Protein AF-A0A916SI22-F1 (afdb_monomer_lite)

Structure (mmCIF, N/CA/C/O backbone):
data_AF-A0A916SI22-F1
#
_entry.id   AF-A0A916SI22-F1
#
loop_
_atom_site.group_PDB
_atom_site.id
_atom_site.type_symbol
_atom_site.label_atom_id
_atom_site.label_alt_id
_atom_site.label_comp_id
_atom_site.label_asym_id
_atom_site.label_entity_id
_atom_site.label_seq_id
_atom_site.pdbx_PDB_ins_code
_atom_site.Cartn_x
_atom_site.Cartn_y
_atom_site.Cartn_z
_atom_site.occupancy
_atom_site.B_iso_or_equiv
_atom_site.auth_seq_id
_atom_site.auth_comp_id
_atom_site.auth_asym_id
_atom_site.auth_atom_id
_atom_site.pdbx_PDB_model_num
ATOM 1 N N . MET A 1 1 ? 12.294 -22.827 -44.740 1.00 48.69 1 MET A N 1
ATOM 2 C CA . MET A 1 1 ? 11.196 -21.855 -44.535 1.00 48.69 1 MET A CA 1
A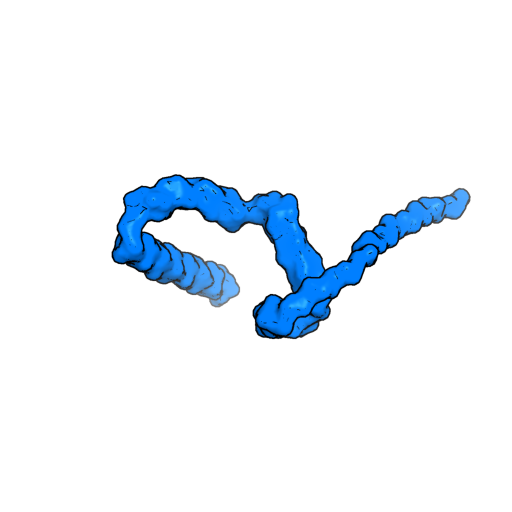TOM 3 C C . MET A 1 1 ? 11.588 -20.896 -43.416 1.00 48.69 1 MET A C 1
ATOM 5 O O . MET A 1 1 ? 11.900 -21.389 -42.334 1.00 48.69 1 MET A O 1
ATOM 9 N N . PRO A 1 2 ? 11.661 -19.572 -43.638 1.00 53.06 2 PRO A N 1
ATOM 10 C CA . PRO A 1 2 ? 11.997 -18.638 -42.571 1.00 53.06 2 PRO A CA 1
ATOM 11 C C . PRO A 1 2 ? 10.795 -18.459 -41.634 1.00 53.06 2 PRO A C 1
ATOM 13 O O . PRO A 1 2 ? 9.665 -18.277 -42.081 1.00 53.06 2 PRO A O 1
ATOM 16 N N . LYS A 1 3 ? 11.039 -18.540 -40.322 1.00 56.94 3 LYS A N 1
ATOM 17 C CA . LYS A 1 3 ? 10.022 -18.337 -39.283 1.00 56.94 3 LYS A CA 1
ATOM 18 C C . LYS A 1 3 ? 9.588 -16.867 -39.290 1.00 56.94 3 LYS A C 1
ATOM 20 O O . LYS A 1 3 ? 10.388 -15.997 -38.948 1.00 56.94 3 LYS A O 1
ATOM 25 N N . LEU A 1 4 ? 8.332 -16.597 -39.650 1.00 55.62 4 LEU A N 1
ATOM 26 C CA . LEU A 1 4 ? 7.694 -15.292 -39.469 1.00 55.62 4 LEU A CA 1
ATOM 27 C C . LEU A 1 4 ? 7.684 -14.962 -37.969 1.00 55.62 4 LEU A C 1
ATOM 29 O O . LEU A 1 4 ? 6.918 -15.531 -37.194 1.00 55.62 4 LEU A O 1
ATOM 33 N N . ARG A 1 5 ? 8.579 -14.070 -37.537 1.00 61.34 5 ARG A N 1
ATOM 34 C CA . ARG A 1 5 ? 8.496 -13.461 -36.208 1.00 61.34 5 ARG A CA 1
ATOM 35 C C . ARG A 1 5 ? 7.331 -12.480 -36.249 1.00 61.34 5 ARG A C 1
ATOM 37 O O . ARG A 1 5 ? 7.472 -11.407 -36.828 1.00 61.34 5 ARG A O 1
ATOM 44 N N . ASN A 1 6 ? 6.201 -12.837 -35.643 1.00 64.81 6 ASN A N 1
ATOM 45 C CA . ASN A 1 6 ? 5.144 -11.860 -35.397 1.00 64.81 6 ASN A CA 1
ATOM 46 C C . ASN A 1 6 ? 5.747 -10.677 -34.619 1.00 64.81 6 ASN A C 1
ATOM 48 O O . ASN A 1 6 ? 6.406 -10.904 -33.595 1.00 64.81 6 ASN A O 1
ATOM 52 N N . PRO A 1 7 ? 5.586 -9.430 -35.095 1.00 66.50 7 PRO A N 1
ATOM 53 C CA . PRO A 1 7 ? 6.101 -8.275 -34.382 1.00 66.50 7 PRO A CA 1
ATOM 54 C C . PRO A 1 7 ? 5.405 -8.188 -33.023 1.00 66.50 7 PRO A C 1
ATOM 56 O O . PRO A 1 7 ? 4.183 -8.311 -32.929 1.00 66.50 7 PRO A O 1
ATOM 59 N N . LYS A 1 8 ? 6.191 -7.994 -31.957 1.00 66.06 8 LYS A N 1
ATOM 60 C CA . LYS A 1 8 ? 5.635 -7.746 -30.624 1.00 66.06 8 LYS A CA 1
ATOM 61 C C . LYS A 1 8 ? 4.705 -6.526 -30.706 1.00 66.06 8 LYS A C 1
ATOM 63 O O . LYS A 1 8 ? 5.085 -5.540 -31.347 1.00 66.06 8 LYS A O 1
ATOM 68 N N . PRO A 1 9 ? 3.512 -6.576 -30.090 1.00 75.00 9 PRO A N 1
ATOM 69 C CA . PRO A 1 9 ? 2.598 -5.444 -30.099 1.00 75.00 9 PRO A CA 1
ATOM 70 C C . PRO A 1 9 ? 3.303 -4.216 -29.516 1.00 75.00 9 PRO A C 1
ATOM 72 O O . PRO A 1 9 ? 3.985 -4.308 -28.492 1.00 75.00 9 PRO A O 1
ATOM 75 N N . LYS A 1 10 ? 3.179 -3.075 -30.201 1.00 76.88 10 LYS A N 1
ATOM 76 C CA . LYS A 1 10 ? 3.770 -1.816 -29.740 1.00 76.88 10 LYS A CA 1
ATOM 77 C C . LYS A 1 10 ? 3.052 -1.355 -28.464 1.00 76.88 10 LYS A C 1
ATOM 79 O O . LYS A 1 10 ? 1.823 -1.462 -28.412 1.00 76.88 10 LYS A O 1
ATOM 84 N N . PRO A 1 11 ? 3.775 -0.832 -27.458 1.00 78.56 11 PRO A N 1
ATOM 85 C CA . PRO A 1 11 ? 3.146 -0.202 -26.304 1.00 78.56 1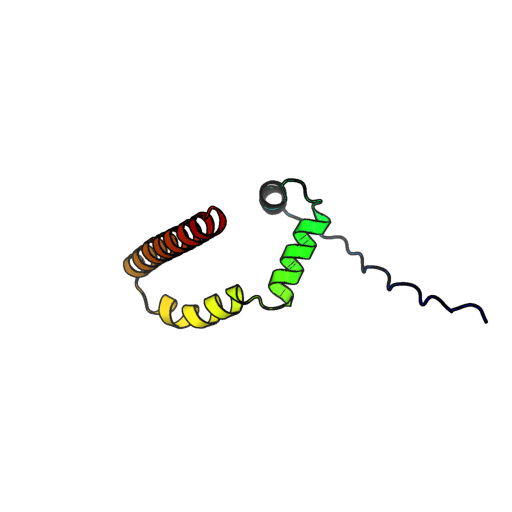1 PRO A CA 1
ATOM 86 C C . PRO A 1 11 ? 2.215 0.930 -26.750 1.00 78.56 11 PRO A C 1
ATOM 88 O O . PRO A 1 11 ? 2.519 1.649 -27.703 1.00 78.56 11 PRO A O 1
ATOM 91 N N . LYS A 1 12 ? 1.080 1.092 -26.065 1.00 83.75 12 LYS A N 1
ATOM 92 C CA . LYS A 1 12 ? 0.257 2.294 -26.217 1.00 83.75 12 LYS A CA 1
ATOM 93 C C . LYS A 1 12 ? 0.879 3.407 -25.384 1.00 83.75 12 LYS A C 1
ATOM 95 O O . LYS A 1 12 ? 1.083 3.234 -24.186 1.00 83.75 12 LYS A O 1
ATOM 100 N N . GLU A 1 13 ? 1.159 4.534 -26.021 1.00 86.56 13 GLU A N 1
ATOM 101 C CA . GLU A 1 13 ? 1.719 5.717 -25.374 1.00 86.56 13 GLU A CA 1
ATOM 102 C C . GLU A 1 13 ? 0.637 6.788 -25.240 1.00 86.56 13 GLU A C 1
ATOM 104 O O . GLU A 1 13 ? -0.138 7.028 -26.167 1.00 86.56 13 GLU A O 1
ATOM 109 N N . PHE A 1 14 ? 0.581 7.441 -24.083 1.00 85.50 14 PHE A N 1
ATOM 110 C CA . PHE A 1 14 ? -0.274 8.597 -23.847 1.00 85.50 14 PHE A CA 1
ATOM 111 C C . PHE A 1 14 ? 0.472 9.611 -22.982 1.00 85.50 14 PHE A C 1
ATOM 113 O O . PHE A 1 14 ? 1.377 9.258 -22.226 1.00 85.50 14 PHE A O 1
ATOM 120 N N . ARG A 1 15 ? 0.110 10.890 -23.111 1.00 89.75 15 ARG A N 1
ATOM 121 C CA . ARG A 1 15 ? 0.660 11.964 -22.278 1.00 89.75 15 ARG A CA 1
ATOM 122 C C . ARG A 1 15 ? -0.310 12.258 -21.149 1.00 89.75 15 ARG A C 1
ATOM 124 O O . ARG A 1 15 ? -1.487 12.496 -21.403 1.00 89.75 15 ARG A O 1
ATOM 131 N N . LEU A 1 16 ? 0.200 12.279 -19.926 1.00 87.69 16 LEU A N 1
ATOM 132 C CA . LEU A 1 16 ? -0.562 12.620 -18.733 1.00 87.69 16 LEU A CA 1
ATOM 133 C C . LEU A 1 16 ? 0.077 13.834 -18.056 1.00 87.69 16 LEU A C 1
ATOM 135 O O . LEU A 1 16 ? 1.300 13.962 -18.030 1.00 87.69 16 LEU A O 1
ATOM 139 N N . ARG A 1 17 ? -0.752 14.739 -17.534 1.00 92.38 17 ARG A N 1
ATOM 140 C CA . ARG A 1 17 ? -0.300 15.832 -16.669 1.00 92.38 17 ARG A CA 1
ATOM 141 C C . ARG A 1 17 ? -0.423 15.360 -15.225 1.00 92.38 17 ARG A C 1
ATOM 143 O O . ARG A 1 17 ? -1.522 15.018 -14.80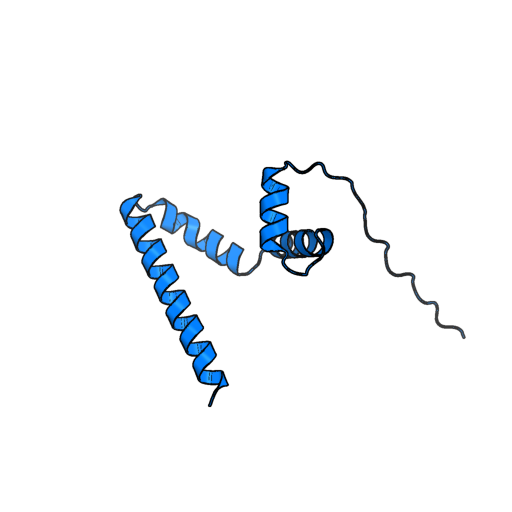1 1.00 92.38 17 ARG A O 1
ATOM 150 N N . LEU A 1 18 ? 0.695 15.317 -14.511 1.00 91.06 18 LEU A N 1
ATOM 151 C CA . LEU A 1 18 ? 0.751 14.985 -13.088 1.00 91.06 18 LEU A CA 1
ATOM 152 C C . LEU A 1 18 ? 0.856 16.278 -12.282 1.00 91.06 18 LEU A C 1
ATOM 154 O O . LEU A 1 18 ? 1.540 17.209 -12.712 1.00 91.06 18 LEU A O 1
ATOM 158 N N . SER A 1 19 ? 0.188 16.334 -11.130 1.00 96.00 19 SER A N 1
ATOM 159 C CA . SER A 1 19 ? 0.441 17.413 -10.177 1.00 96.00 19 SER A CA 1
ATOM 160 C C . SER A 1 19 ? 1.839 17.243 -9.555 1.00 96.00 19 SER A C 1
ATOM 162 O O . SER A 1 19 ? 2.346 16.113 -9.504 1.00 96.00 19 SER A O 1
ATOM 164 N N . PRO A 1 20 ? 2.479 18.328 -9.085 1.00 95.75 20 PRO A N 1
ATOM 165 C CA . PRO A 1 20 ? 3.787 18.243 -8.434 1.00 95.75 20 PRO A CA 1
ATOM 166 C C . PRO A 1 20 ? 3.792 17.313 -7.214 1.00 95.75 20 PRO A C 1
ATOM 168 O O . PRO A 1 20 ? 4.745 16.566 -7.014 1.00 95.75 20 PRO A O 1
ATOM 171 N N . GLU A 1 21 ? 2.709 17.307 -6.438 1.00 96.62 21 GLU A N 1
ATOM 172 C CA . GLU A 1 21 ? 2.567 16.495 -5.225 1.00 96.62 21 GLU A CA 1
ATOM 173 C C . GLU A 1 21 ? 2.532 15.003 -5.565 1.00 96.62 21 GLU A C 1
ATOM 175 O O . GLU A 1 21 ? 3.219 14.197 -4.939 1.00 96.62 21 GLU A O 1
ATOM 180 N N . LEU A 1 22 ? 1.779 14.626 -6.604 1.00 92.06 22 LEU A N 1
ATOM 181 C CA . LEU A 1 22 ? 1.730 13.243 -7.066 1.00 92.06 22 LEU A CA 1
ATOM 182 C C . LEU A 1 22 ? 3.083 12.794 -7.634 1.00 92.06 22 LEU A C 1
ATOM 184 O O . LEU A 1 22 ? 3.486 11.650 -7.427 1.00 92.06 22 LEU A O 1
ATOM 188 N N . MET A 1 23 ? 3.798 13.686 -8.324 1.00 94.25 23 MET A N 1
ATOM 189 C CA . MET A 1 23 ? 5.137 13.385 -8.826 1.00 94.25 23 MET A CA 1
ATOM 190 C C . MET A 1 23 ? 6.127 13.132 -7.681 1.00 94.25 23 MET A C 1
ATOM 192 O O . MET A 1 23 ? 6.874 12.159 -7.748 1.00 94.25 23 MET A O 1
ATOM 196 N N . ALA A 1 24 ? 6.076 13.930 -6.610 1.00 94.94 24 ALA A N 1
ATOM 197 C CA . ALA A 1 24 ? 6.919 13.736 -5.429 1.00 94.94 24 ALA A CA 1
ATOM 198 C C . ALA A 1 24 ? 6.689 12.363 -4.775 1.00 94.94 24 ALA A C 1
ATOM 200 O O . ALA A 1 24 ? 7.641 11.636 -4.507 1.00 94.94 24 ALA A O 1
ATOM 201 N N . ILE A 1 25 ? 5.424 11.953 -4.619 1.00 94.88 25 ILE A N 1
ATOM 202 C CA . ILE A 1 25 ? 5.075 10.621 -4.095 1.00 94.88 25 ILE A CA 1
ATOM 203 C C . ILE A 1 25 ? 5.647 9.504 -4.987 1.00 94.88 25 ILE A C 1
ATOM 205 O O . ILE A 1 25 ? 6.123 8.484 -4.487 1.00 94.88 25 ILE A O 1
ATOM 209 N N . ILE A 1 26 ? 5.604 9.671 -6.314 1.00 93.50 26 ILE A N 1
ATOM 210 C CA . ILE A 1 26 ? 6.155 8.688 -7.259 1.00 93.50 26 ILE A CA 1
ATOM 211 C C . ILE A 1 26 ? 7.684 8.629 -7.170 1.00 93.50 26 ILE A C 1
ATOM 213 O O . ILE A 1 26 ? 8.245 7.532 -7.225 1.00 93.50 26 ILE A O 1
ATOM 217 N N . ASP A 1 27 ? 8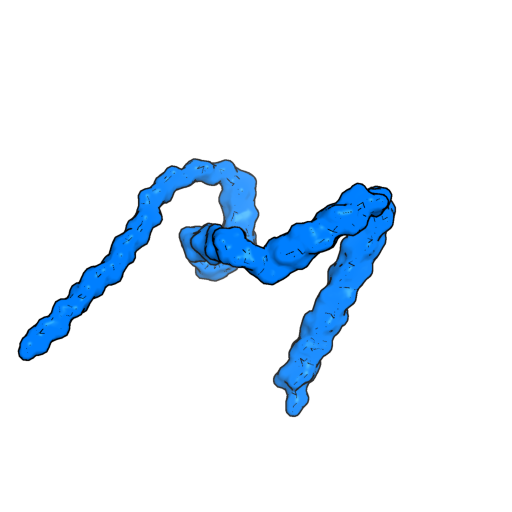.354 9.776 -7.056 1.00 94.31 27 ASP A N 1
ATOM 218 C CA . ASP A 1 27 ? 9.812 9.850 -6.945 1.00 94.31 27 ASP A CA 1
ATOM 219 C C . ASP A 1 27 ? 10.327 9.191 -5.659 1.00 94.31 27 ASP A C 1
ATOM 221 O O . ASP A 1 27 ? 11.286 8.420 -5.726 1.00 94.31 27 ASP A O 1
ATOM 225 N N . ASP A 1 28 ? 9.637 9.379 -4.534 1.00 93.62 28 ASP A N 1
ATOM 226 C CA . ASP A 1 28 ? 9.965 8.697 -3.278 1.00 93.62 28 ASP A CA 1
ATOM 227 C C . ASP A 1 28 ? 9.724 7.181 -3.373 1.00 93.62 28 ASP A C 1
ATOM 229 O O . ASP A 1 28 ? 10.538 6.372 -2.924 1.00 93.62 28 ASP A O 1
ATOM 233 N N . ALA A 1 29 ? 8.620 6.766 -4.003 1.00 90.50 29 ALA A N 1
ATOM 234 C CA . ALA A 1 29 ? 8.234 5.358 -4.067 1.00 90.50 29 ALA A CA 1
ATOM 235 C C . ALA A 1 29 ? 9.027 4.527 -5.093 1.00 90.50 29 ALA A C 1
ATOM 237 O O . ALA A 1 29 ? 9.127 3.305 -4.947 1.00 90.50 29 ALA A O 1
ATOM 238 N N . ARG A 1 30 ? 9.554 5.138 -6.166 1.00 89.94 30 ARG A N 1
ATOM 239 C CA . ARG A 1 30 ? 10.179 4.387 -7.274 1.00 89.94 30 ARG A CA 1
ATOM 240 C C . ARG A 1 30 ? 11.576 3.858 -6.958 1.00 89.94 30 ARG A C 1
ATOM 242 O O . ARG A 1 30 ? 11.996 2.888 -7.596 1.00 89.94 30 ARG A O 1
ATOM 249 N N . GLY A 1 31 ? 12.301 4.478 -6.025 1.00 90.50 31 GLY A N 1
ATOM 250 C CA . GLY A 1 31 ? 13.710 4.169 -5.768 1.00 90.50 31 GLY A CA 1
ATOM 251 C C . GLY A 1 31 ? 14.539 4.190 -7.060 1.00 90.50 31 GLY A C 1
ATOM 252 O O . GLY A 1 31 ? 14.562 5.182 -7.786 1.00 90.50 31 GLY A O 1
ATOM 253 N N . GLU A 1 32 ? 15.175 3.066 -7.399 1.00 91.75 32 GLU A N 1
ATOM 254 C CA . GLU A 1 32 ? 15.989 2.920 -8.620 1.00 91.75 32 GLU A CA 1
ATOM 255 C C . GLU A 1 32 ? 15.173 2.690 -9.907 1.00 91.75 32 GLU A C 1
ATOM 257 O O . GLU A 1 32 ? 15.720 2.679 -11.013 1.00 91.75 32 GLU A O 1
ATOM 262 N N . LYS A 1 33 ? 13.855 2.476 -9.808 1.00 92.75 33 LYS A N 1
ATOM 263 C CA . LYS A 1 33 ? 13.014 2.241 -10.987 1.00 92.75 33 LYS A CA 1
ATOM 264 C C . LYS A 1 33 ? 12.812 3.533 -11.781 1.00 92.75 33 LYS A C 1
ATOM 266 O O . LYS A 1 33 ? 12.767 4.641 -11.239 1.00 92.75 33 LYS A O 1
ATOM 271 N N . SER A 1 34 ? 12.603 3.384 -13.091 1.00 93.31 34 SER A N 1
ATOM 272 C CA . SER A 1 34 ? 12.098 4.487 -13.907 1.00 93.31 34 SER A CA 1
ATOM 273 C C . SER A 1 34 ? 10.659 4.823 -13.513 1.00 93.31 34 SER A C 1
ATOM 275 O O . SER A 1 34 ? 9.881 3.938 -13.151 1.00 93.31 34 SER A O 1
ATOM 277 N N . VAL A 1 35 ? 10.289 6.097 -13.643 1.00 92.38 35 VAL A N 1
ATOM 278 C CA . VAL A 1 35 ? 8.931 6.597 -13.368 1.00 92.38 35 VAL A CA 1
ATOM 279 C C . VAL A 1 35 ? 7.882 5.781 -14.130 1.00 92.38 35 VAL A C 1
ATOM 281 O O . VAL A 1 35 ? 6.942 5.266 -13.534 1.00 92.38 35 VAL A O 1
ATOM 284 N N . ASN A 1 36 ? 8.097 5.551 -15.430 1.00 90.88 36 ASN A N 1
ATOM 285 C CA . ASN A 1 36 ? 7.191 4.740 -16.248 1.00 90.88 36 ASN A CA 1
ATOM 286 C C . ASN A 1 36 ? 7.065 3.300 -15.743 1.00 90.88 36 ASN A C 1
ATOM 288 O O . ASN A 1 36 ? 5.978 2.731 -15.814 1.00 90.88 36 ASN A O 1
ATOM 292 N N . ARG A 1 37 ? 8.151 2.690 -15.250 1.00 91.94 37 ARG A N 1
ATOM 293 C CA . ARG A 1 37 ? 8.095 1.337 -14.687 1.00 91.94 37 ARG A CA 1
ATOM 294 C C . ARG A 1 37 ? 7.285 1.324 -13.395 1.00 91.94 37 ARG A C 1
ATOM 296 O O . ARG A 1 37 ? 6.408 0.485 -13.267 1.00 91.94 37 ARG A O 1
ATOM 303 N N . GLN A 1 38 ? 7.522 2.276 -12.493 1.00 94.38 38 GLN A N 1
ATOM 304 C CA . GLN A 1 38 ? 6.771 2.375 -11.242 1.00 94.38 38 GLN A CA 1
ATOM 305 C C . GLN A 1 38 ? 5.273 2.613 -11.484 1.00 94.38 38 GLN A C 1
ATOM 307 O O . GLN A 1 38 ? 4.442 1.936 -10.884 1.00 94.38 38 GLN A O 1
ATOM 312 N N . ILE A 1 39 ? 4.924 3.517 -12.405 1.00 91.56 39 ILE A N 1
ATOM 313 C CA . ILE A 1 39 ? 3.527 3.785 -12.773 1.00 91.56 39 ILE A CA 1
ATOM 314 C C . ILE A 1 39 ? 2.878 2.533 -13.373 1.00 91.56 39 ILE A C 1
ATOM 316 O O . ILE A 1 39 ? 1.768 2.182 -12.985 1.00 91.56 39 ILE A O 1
ATOM 320 N N . ASN A 1 40 ? 3.556 1.832 -14.289 1.00 90.69 40 ASN A N 1
ATOM 321 C CA . ASN A 1 40 ? 3.019 0.594 -14.857 1.00 90.69 40 ASN A CA 1
ATOM 322 C C . ASN A 1 40 ? 2.844 -0.501 -13.797 1.00 90.69 40 ASN A C 1
ATOM 324 O O . ASN A 1 40 ? 1.818 -1.171 -13.813 1.00 90.69 40 ASN A O 1
ATOM 328 N N . ASP A 1 41 ? 3.796 -0.669 -12.876 1.00 89.19 41 ASP A N 1
ATOM 329 C CA . ASP A 1 41 ? 3.693 -1.642 -11.781 1.00 89.19 41 ASP A CA 1
ATOM 330 C C . ASP A 1 41 ? 2.457 -1.349 -10.903 1.00 89.19 41 ASP A C 1
ATOM 332 O O . ASP A 1 41 ? 1.689 -2.259 -10.589 1.00 89.19 41 ASP A O 1
ATOM 336 N N . TRP A 1 42 ? 2.212 -0.079 -10.558 1.00 89.31 42 TRP A N 1
ATOM 337 C CA . TRP A 1 42 ? 1.010 0.334 -9.823 1.00 89.31 42 TRP A CA 1
ATOM 338 C C . TRP A 1 42 ? -0.280 0.106 -10.607 1.00 89.31 42 TRP A C 1
ATOM 340 O O . TRP A 1 42 ? -1.238 -0.442 -10.061 1.00 89.31 42 TRP A O 1
ATOM 350 N N . LEU A 1 43 ? -0.308 0.485 -11.888 1.00 88.12 43 LEU A N 1
ATOM 351 C CA . LEU A 1 43 ? -1.467 0.252 -12.749 1.00 88.12 43 LEU A CA 1
ATOM 352 C C . LEU A 1 43 ? -1.769 -1.243 -12.874 1.00 88.12 43 LEU A C 1
ATOM 354 O O . LEU A 1 43 ? -2.934 -1.618 -12.837 1.00 88.12 43 LEU A O 1
ATOM 358 N N . TRP A 1 44 ? -0.749 -2.100 -12.961 1.00 84.06 44 TRP A N 1
ATOM 359 C CA . TRP A 1 44 ? -0.926 -3.552 -12.986 1.00 84.06 44 TRP A CA 1
ATOM 360 C C . TRP A 1 44 ? -1.422 -4.113 -11.656 1.00 84.06 44 TRP A C 1
ATOM 362 O O . TRP A 1 44 ? -2.348 -4.922 -11.666 1.00 84.06 44 TRP A O 1
ATOM 372 N N . SER A 1 45 ? -0.863 -3.661 -10.529 1.00 77.50 45 SER A N 1
ATOM 373 C CA . SER A 1 45 ? -1.327 -4.048 -9.190 1.00 77.50 45 SER A CA 1
ATOM 374 C C . SER A 1 45 ? -2.817 -3.742 -9.003 1.00 77.50 45 SER A C 1
ATOM 376 O O . SER A 1 45 ? -3.560 -4.587 -8.509 1.00 77.50 45 SER A O 1
ATOM 378 N N . LYS A 1 46 ? -3.280 -2.586 -9.496 1.00 76.19 46 LYS A N 1
ATOM 379 C CA . LYS A 1 46 ? -4.696 -2.194 -9.435 1.00 76.19 46 LYS A CA 1
ATOM 380 C C . LYS A 1 46 ? -5.574 -2.852 -10.494 1.00 76.19 46 LYS A C 1
ATOM 382 O O . LYS A 1 46 ? -6.697 -3.241 -10.196 1.00 76.19 46 LYS A O 1
ATOM 387 N N . ALA A 1 47 ? -5.084 -3.015 -11.720 1.00 74.50 47 ALA A N 1
ATOM 388 C CA . ALA A 1 47 ? -5.854 -3.620 -12.807 1.00 74.50 47 ALA A CA 1
ATOM 389 C C . ALA A 1 47 ? -6.104 -5.119 -12.596 1.00 74.50 47 ALA A C 1
ATOM 391 O O . ALA A 1 47 ? -7.111 -5.639 -13.072 1.00 74.50 47 ALA A O 1
ATOM 392 N N . GLN A 1 48 ? -5.203 -5.823 -11.904 1.00 66.56 48 GLN A N 1
ATOM 393 C CA . GLN A 1 48 ? -5.383 -7.246 -11.612 1.00 66.56 48 GLN A CA 1
ATOM 394 C C . GLN A 1 48 ? -6.273 -7.508 -10.392 1.00 66.56 48 GLN A C 1
ATOM 396 O O . GLN A 1 48 ? -6.658 -8.660 -10.194 1.00 66.56 48 GLN A O 1
ATOM 401 N N . GLY A 1 49 ? -6.630 -6.472 -9.617 1.00 61.16 49 GLY A N 1
ATOM 402 C CA . GLY A 1 49 ? -7.301 -6.635 -8.331 1.00 61.16 49 GLY A CA 1
ATOM 403 C C . GLY A 1 49 ? -6.464 -7.554 -7.453 1.00 61.16 49 GLY A C 1
ATOM 404 O O . GLY A 1 49 ? -6.784 -8.737 -7.299 1.00 61.16 49 GLY A O 1
ATOM 405 N N . ASP A 1 50 ? -5.336 -7.036 -6.966 1.00 68.88 50 ASP A N 1
ATOM 406 C CA . ASP A 1 50 ? -4.413 -7.839 -6.171 1.00 68.88 50 ASP A CA 1
ATOM 407 C C . ASP A 1 50 ? -5.133 -8.399 -4.928 1.00 68.88 50 ASP A C 1
ATOM 409 O O . ASP A 1 50 ? -6.164 -7.894 -4.479 1.00 68.88 50 ASP A O 1
ATOM 413 N N . SER A 1 51 ? -4.594 -9.463 -4.343 1.00 71.88 51 SER A N 1
ATOM 414 C CA . SER A 1 51 ? -5.110 -10.078 -3.117 1.00 71.88 51 SER A CA 1
ATOM 415 C C . SER A 1 51 ? -5.307 -9.042 -2.004 1.00 71.88 51 SER A C 1
ATOM 417 O O . SER A 1 51 ? -6.231 -9.172 -1.208 1.00 71.88 51 SER A O 1
ATOM 419 N N . ALA A 1 52 ? -4.493 -7.982 -1.991 1.00 74.69 52 ALA A N 1
ATOM 420 C CA . ALA A 1 52 ? -4.657 -6.835 -1.105 1.00 74.69 52 ALA A CA 1
ATOM 421 C C . ALA A 1 52 ? -5.971 -6.070 -1.339 1.00 74.69 52 ALA A C 1
ATOM 423 O O . ALA A 1 52 ? -6.645 -5.728 -0.371 1.00 74.69 52 ALA A O 1
ATOM 424 N N . ASP A 1 53 ? -6.367 -5.844 -2.594 1.00 74.44 53 ASP A N 1
ATOM 425 C CA . ASP A 1 53 ? -7.637 -5.189 -2.919 1.00 74.44 53 ASP A CA 1
ATOM 426 C C . ASP A 1 53 ? -8.816 -6.081 -2.500 1.00 74.44 53 ASP A C 1
ATOM 428 O O . ASP A 1 53 ? -9.765 -5.592 -1.897 1.00 74.44 53 ASP A O 1
ATOM 432 N N . ARG A 1 54 ? -8.715 -7.407 -2.677 1.00 78.25 54 ARG A N 1
ATOM 433 C CA . ARG A 1 54 ? -9.740 -8.354 -2.190 1.00 78.25 54 ARG A CA 1
ATOM 434 C C . ARG A 1 54 ? -9.867 -8.363 -0.668 1.00 78.25 54 ARG A C 1
ATOM 436 O O . ARG A 1 54 ? -10.975 -8.437 -0.145 1.00 78.25 54 ARG A O 1
ATOM 443 N N . ILE A 1 55 ? -8.743 -8.292 0.045 1.00 81.88 55 ILE A N 1
ATOM 444 C CA . ILE A 1 55 ? -8.729 -8.184 1.508 1.00 81.88 55 ILE A CA 1
ATOM 445 C C . ILE A 1 55 ? -9.352 -6.852 1.937 1.00 81.88 55 ILE A C 1
ATOM 447 O O . ILE A 1 55 ? -10.196 -6.838 2.828 1.00 81.88 55 ILE A O 1
ATOM 451 N N . ALA A 1 56 ? -8.989 -5.745 1.285 1.00 84.06 56 ALA A N 1
ATOM 452 C CA . ALA A 1 56 ? -9.554 -4.432 1.579 1.00 84.06 56 ALA A CA 1
ATOM 453 C C . ALA A 1 56 ? -11.069 -4.388 1.320 1.00 84.06 56 ALA A C 1
ATOM 455 O O . ALA A 1 56 ? -11.814 -3.867 2.147 1.00 84.06 56 ALA A O 1
ATOM 456 N N . ASP A 1 57 ? -11.532 -4.967 0.212 1.00 84.75 57 ASP A N 1
ATOM 457 C CA . ASP A 1 57 ? -12.951 -5.066 -0.130 1.00 84.75 57 ASP A CA 1
ATOM 458 C C . ASP A 1 57 ? -13.725 -5.893 0.905 1.00 84.75 57 ASP A C 1
ATOM 460 O O . ASP A 1 57 ? -14.814 -5.495 1.315 1.00 84.75 57 ASP A O 1
ATOM 464 N N . ALA A 1 58 ? -13.153 -7.008 1.372 1.00 85.75 58 ALA A N 1
ATOM 465 C CA . ALA A 1 58 ? -13.762 -7.852 2.398 1.00 85.75 58 ALA A CA 1
ATOM 466 C C . ALA A 1 58 ? -13.792 -7.182 3.781 1.00 85.75 58 ALA A C 1
ATOM 468 O O . ALA A 1 58 ? -14.742 -7.374 4.539 1.00 85.75 58 ALA A O 1
ATOM 469 N N . LEU A 1 59 ? -12.767 -6.392 4.115 1.00 87.94 59 LEU A N 1
ATOM 470 C CA . LEU A 1 59 ? -12.677 -5.700 5.401 1.00 87.94 59 LEU A CA 1
ATOM 471 C C . LEU A 1 59 ? -13.529 -4.429 5.450 1.00 87.94 59 LEU A C 1
ATOM 473 O O . LEU A 1 59 ? -14.024 -4.089 6.520 1.00 87.94 59 LEU A O 1
ATOM 477 N N . ARG A 1 60 ? -13.742 -3.734 4.323 1.00 89.38 60 ARG A N 1
ATOM 478 C CA . ARG A 1 60 ? -14.457 -2.443 4.284 1.00 89.38 60 ARG A CA 1
ATOM 479 C C . ARG A 1 60 ? -15.795 -2.430 5.031 1.00 89.38 60 ARG A C 1
ATOM 481 O O . ARG A 1 60 ? -15.984 -1.503 5.811 1.00 89.38 60 ARG A O 1
ATOM 488 N N . PRO A 1 61 ? -16.707 -3.405 4.852 1.00 92.50 61 PRO A N 1
ATOM 489 C CA . PRO A 1 61 ? -17.976 -3.410 5.576 1.00 92.50 61 PRO A CA 1
ATOM 490 C C . PRO A 1 61 ? -17.794 -3.521 7.093 1.00 92.50 61 PRO A C 1
ATOM 492 O O . PRO A 1 61 ? -18.502 -2.854 7.837 1.00 92.50 61 PRO A O 1
ATOM 495 N N . ALA A 1 62 ? -16.833 -4.333 7.543 1.00 88.75 62 ALA A N 1
ATOM 496 C CA . ALA A 1 62 ? -16.549 -4.528 8.962 1.00 88.75 62 ALA A CA 1
ATOM 497 C C . ALA A 1 62 ? -15.865 -3.302 9.585 1.00 88.75 62 ALA A C 1
ATOM 499 O O . ALA A 1 62 ? -16.166 -2.935 10.714 1.00 88.75 62 ALA A O 1
ATOM 500 N N . LEU A 1 63 ? -14.973 -2.642 8.843 1.00 91.19 63 LEU A N 1
ATOM 501 C CA . LEU A 1 63 ? -14.320 -1.416 9.303 1.00 91.19 63 LEU A CA 1
ATOM 502 C C . LEU A 1 63 ? -15.288 -0.231 9.345 1.00 91.19 63 LEU A C 1
ATOM 504 O O . LEU A 1 63 ? -15.178 0.608 10.228 1.00 91.19 63 LEU A O 1
ATOM 508 N N . ALA A 1 64 ? -16.262 -0.179 8.433 1.00 92.12 64 ALA A N 1
ATOM 509 C CA . ALA A 1 64 ? -17.255 0.893 8.387 1.00 92.12 64 ALA A CA 1
ATOM 510 C C . ALA A 1 64 ? -18.212 0.908 9.594 1.00 92.12 64 ALA A C 1
ATOM 512 O O . ALA A 1 64 ? -18.875 1.917 9.818 1.00 92.12 64 ALA A O 1
ATOM 513 N N . SER A 1 65 ? -18.315 -0.191 10.349 1.00 93.00 65 SER A N 1
ATOM 514 C CA . SER A 1 65 ? -19.132 -0.254 11.569 1.00 93.00 65 SER A CA 1
ATOM 515 C C . SER A 1 65 ? -18.387 0.148 12.842 1.00 93.00 65 SER A C 1
ATOM 517 O O . SER A 1 65 ? -19.006 0.172 13.903 1.00 93.00 65 SER A O 1
ATOM 519 N N . LEU A 1 66 ? -17.081 0.406 12.756 1.00 94.44 66 LEU A N 1
ATOM 520 C CA . LEU A 1 66 ? -16.259 0.783 13.902 1.00 94.44 66 LEU A CA 1
ATOM 521 C C . LEU A 1 66 ? -16.304 2.294 14.131 1.00 94.44 66 LEU A C 1
ATOM 523 O O . LEU A 1 66 ? -16.441 3.080 13.193 1.00 94.44 66 LEU A O 1
ATOM 527 N N . THR A 1 67 ? -16.156 2.687 15.390 1.00 95.81 67 THR A N 1
ATOM 528 C CA . THR A 1 67 ? -15.846 4.068 15.771 1.00 95.81 67 THR A CA 1
ATOM 529 C C . THR A 1 67 ? -14.401 4.429 15.406 1.00 95.81 67 THR A C 1
ATOM 531 O O . THR A 1 67 ? -13.578 3.546 15.157 1.00 95.81 67 THR A O 1
ATOM 534 N N . ASP A 1 68 ? -14.073 5.723 15.396 1.00 92.19 68 ASP A N 1
ATOM 535 C CA . ASP A 1 68 ? -12.720 6.193 15.065 1.00 92.19 68 ASP A CA 1
ATOM 536 C C . ASP A 1 68 ? -11.653 5.597 16.009 1.00 92.19 68 ASP A C 1
ATOM 538 O O . ASP A 1 68 ? -10.628 5.097 15.539 1.00 92.19 68 ASP A O 1
ATOM 542 N N . ASP A 1 69 ? -11.936 5.541 17.317 1.00 95.81 69 ASP A N 1
ATOM 543 C CA . ASP A 1 69 ? -11.041 4.954 18.328 1.00 95.81 69 ASP A CA 1
ATOM 544 C C . ASP A 1 69 ? -10.816 3.445 18.093 1.00 95.81 69 ASP A C 1
ATOM 546 O O . ASP A 1 69 ? -9.702 2.924 18.214 1.00 95.81 69 ASP A O 1
ATOM 550 N N . GLU A 1 70 ? -11.874 2.716 17.727 1.00 94.88 70 GLU A N 1
ATOM 551 C CA . GLU A 1 70 ? -11.801 1.282 17.428 1.00 94.88 70 GLU A CA 1
ATOM 552 C C . GLU A 1 70 ? -11.052 1.008 16.121 1.00 94.88 70 GLU A C 1
ATOM 554 O O . GLU A 1 70 ? -10.308 0.026 16.024 1.00 94.88 70 GLU A O 1
ATOM 559 N N . LEU A 1 71 ? -11.218 1.875 15.121 1.00 93.19 71 LEU A N 1
ATOM 560 C CA . LEU A 1 71 ? -10.514 1.787 13.848 1.00 93.19 71 LEU A CA 1
ATOM 561 C C . LEU A 1 71 ? -9.009 2.026 14.027 1.00 93.19 71 LEU A C 1
ATOM 563 O O . LEU A 1 71 ? -8.195 1.305 13.437 1.00 93.19 71 LEU A O 1
ATOM 567 N N . GLU A 1 72 ? -8.629 2.996 14.860 1.00 92.88 72 GLU A N 1
ATOM 568 C CA . GLU A 1 72 ? -7.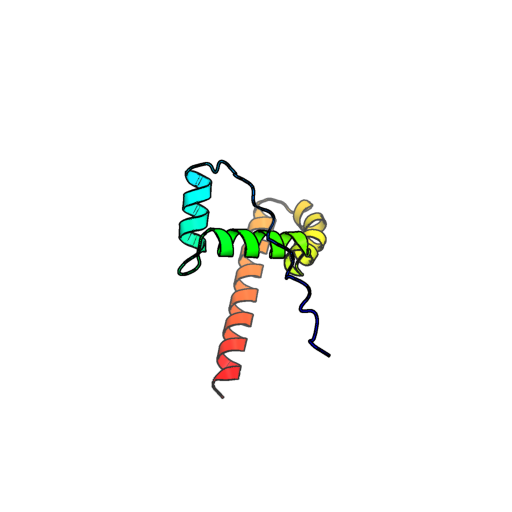231 3.269 15.200 1.00 92.88 72 GLU A CA 1
ATOM 569 C C . GLU A 1 72 ? -6.601 2.076 15.935 1.00 92.88 72 GLU A C 1
ATOM 571 O O . GLU A 1 72 ? -5.544 1.577 15.528 1.00 92.88 72 GLU A O 1
ATOM 576 N N . LEU A 1 73 ? -7.295 1.530 16.940 1.00 95.81 73 LEU A N 1
ATOM 577 C CA . LEU A 1 73 ? -6.844 0.351 17.680 1.00 95.81 73 LEU A CA 1
ATOM 578 C C . LEU A 1 73 ? -6.711 -0.887 16.777 1.00 95.81 73 LEU A C 1
ATOM 580 O O . LEU A 1 73 ? -5.720 -1.622 16.857 1.00 95.81 73 LEU A O 1
ATOM 584 N N . PHE A 1 74 ? -7.691 -1.129 15.903 1.00 94.00 74 PHE A N 1
ATOM 585 C CA . PHE A 1 74 ? -7.649 -2.219 14.929 1.00 94.00 74 PHE A CA 1
ATOM 586 C C . PHE A 1 74 ? -6.440 -2.084 13.999 1.00 94.00 74 PHE A C 1
ATOM 588 O O . PHE A 1 74 ? -5.715 -3.057 13.764 1.00 94.00 74 PHE A O 1
ATOM 595 N N . THR A 1 75 ? -6.203 -0.874 13.492 1.00 92.88 75 THR A N 1
ATOM 596 C CA . THR A 1 75 ? -5.101 -0.587 12.571 1.00 92.88 75 THR A CA 1
ATOM 597 C C . THR A 1 75 ? -3.755 -0.829 13.249 1.00 92.88 75 THR A C 1
ATOM 599 O O . THR A 1 75 ? -2.932 -1.574 12.712 1.00 92.88 75 THR A O 1
ATOM 602 N N . ALA A 1 76 ? -3.552 -0.291 14.456 1.00 93.88 76 ALA A N 1
ATOM 603 C CA . ALA A 1 76 ? -2.319 -0.470 15.221 1.00 93.88 76 ALA A CA 1
ATOM 604 C C . ALA A 1 76 ? -2.009 -1.955 15.486 1.00 93.88 76 ALA A C 1
ATOM 606 O O . ALA A 1 76 ? -0.897 -2.424 15.229 1.00 93.88 76 ALA A O 1
ATOM 607 N N . ASN A 1 77 ? -3.010 -2.725 15.926 1.00 95.50 77 ASN A N 1
ATOM 608 C CA . ASN A 1 77 ? -2.848 -4.155 16.196 1.00 95.50 77 ASN A CA 1
ATOM 609 C C . ASN A 1 77 ? -2.579 -4.969 14.925 1.00 95.50 77 ASN A C 1
ATOM 611 O O . ASN A 1 77 ? -1.740 -5.872 14.930 1.00 95.50 77 ASN A O 1
ATOM 615 N N . THR A 1 78 ? -3.256 -4.641 13.824 1.00 93.56 78 THR A N 1
ATOM 616 C CA . THR A 1 78 ? -3.066 -5.323 12.537 1.00 93.56 78 THR A CA 1
ATOM 617 C C . THR A 1 78 ? -1.655 -5.095 11.999 1.00 93.56 78 THR A C 1
ATOM 619 O O . THR A 1 78 ? -0.995 -6.050 11.584 1.00 93.56 78 THR A O 1
ATOM 622 N N . VAL A 1 79 ? -1.151 -3.858 12.065 1.00 91.88 79 VAL A N 1
ATOM 623 C CA . VAL A 1 79 ? 0.233 -3.533 11.685 1.00 91.88 79 VAL A CA 1
ATOM 624 C C . VAL A 1 79 ? 1.222 -4.321 12.544 1.00 91.88 79 VAL A C 1
ATOM 626 O O . VAL A 1 79 ? 2.082 -5.016 12.000 1.00 91.88 79 VAL A O 1
ATOM 629 N N . ALA A 1 80 ? 1.052 -4.310 13.870 1.00 93.19 80 ALA A N 1
ATOM 630 C CA . ALA A 1 80 ? 1.928 -5.045 14.782 1.00 93.19 80 ALA A CA 1
ATOM 631 C C . ALA A 1 80 ? 1.947 -6.559 14.489 1.00 93.19 80 ALA A C 1
ATOM 633 O O . ALA A 1 80 ? 3.014 -7.184 14.464 1.00 93.19 80 ALA A O 1
ATOM 634 N N . ALA A 1 81 ? 0.786 -7.159 14.209 1.00 92.12 81 ALA A N 1
ATOM 635 C CA . ALA A 1 81 ? 0.679 -8.569 13.843 1.00 92.12 81 ALA A CA 1
ATOM 636 C C . ALA A 1 81 ? 1.416 -8.884 12.528 1.00 92.12 81 ALA A C 1
ATOM 638 O O . ALA A 1 81 ? 2.174 -9.857 12.459 1.00 92.12 81 ALA A O 1
ATOM 639 N N . ILE A 1 82 ? 1.258 -8.043 11.500 1.00 90.62 82 ILE A N 1
ATOM 640 C CA . ILE A 1 82 ? 1.958 -8.192 10.214 1.00 90.62 82 ILE A CA 1
ATOM 641 C C . ILE A 1 82 ? 3.476 -8.107 10.411 1.00 90.62 82 ILE A C 1
ATOM 643 O O . ILE A 1 82 ? 4.218 -8.923 9.859 1.00 90.62 82 ILE A O 1
ATOM 647 N N . GLU A 1 83 ? 3.957 -7.176 11.233 1.00 88.88 83 GLU A N 1
ATOM 648 C CA . GLU A 1 83 ? 5.384 -7.041 11.536 1.00 88.88 83 GLU A CA 1
ATOM 649 C C . GLU A 1 83 ? 5.960 -8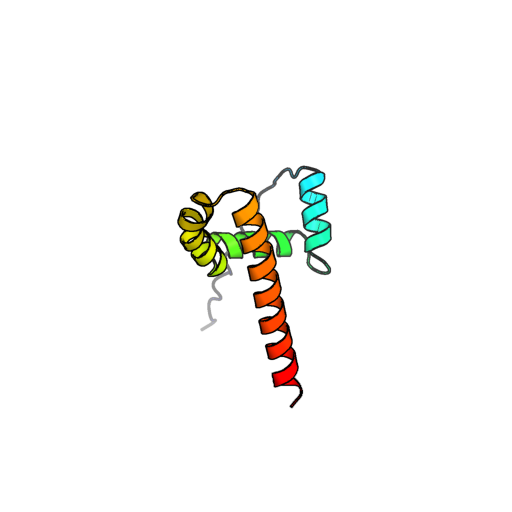.265 12.260 1.00 88.88 83 GLU A C 1
ATOM 651 O O . GLU A 1 83 ? 7.102 -8.662 12.004 1.00 88.88 83 GLU A O 1
ATOM 656 N N . ILE A 1 84 ? 5.199 -8.886 13.168 1.00 91.19 84 ILE A N 1
ATOM 657 C CA . ILE A 1 84 ? 5.597 -10.137 13.833 1.00 91.19 84 ILE A CA 1
ATOM 658 C C . ILE A 1 84 ? 5.730 -11.264 12.802 1.00 91.19 84 ILE A C 1
ATOM 660 O O . ILE A 1 84 ? 6.765 -11.937 12.753 1.00 91.19 84 ILE A O 1
ATOM 664 N N . LEU A 1 85 ? 4.729 -11.434 11.934 1.00 83.12 85 LEU A N 1
ATOM 665 C CA . LEU A 1 85 ? 4.745 -12.452 10.878 1.00 83.12 85 LEU A CA 1
ATOM 666 C C . LEU A 1 85 ? 5.909 -12.236 9.896 1.00 83.12 85 LEU A C 1
ATOM 668 O O . LEU A 1 85 ? 6.617 -13.182 9.535 1.00 83.12 85 LEU A O 1
ATOM 672 N N . ALA A 1 86 ? 6.167 -10.985 9.511 1.00 83.31 86 ALA A N 1
ATOM 673 C CA . ALA A 1 86 ? 7.272 -10.621 8.630 1.00 83.31 86 ALA A CA 1
ATOM 674 C C . ALA A 1 86 ? 8.645 -10.921 9.259 1.00 83.31 86 ALA A C 1
ATOM 676 O O . ALA A 1 86 ? 9.553 -11.400 8.570 1.00 83.31 86 ALA A O 1
ATOM 677 N N . ARG A 1 87 ? 8.805 -10.688 10.571 1.00 80.25 87 ARG A N 1
ATOM 678 C CA . ARG A 1 87 ? 10.018 -11.057 11.322 1.00 80.25 87 ARG A CA 1
ATOM 679 C C . ARG A 1 87 ? 10.218 -12.571 11.382 1.00 80.25 87 ARG A C 1
ATOM 681 O O . ARG A 1 87 ? 11.339 -13.031 11.162 1.00 80.25 87 ARG A O 1
ATOM 688 N N . GLY A 1 88 ? 9.153 -13.343 11.606 1.00 71.81 88 GLY A N 1
ATOM 689 C CA . GLY A 1 88 ? 9.201 -14.810 11.601 1.00 71.81 88 GLY A CA 1
ATOM 690 C C . GLY A 1 88 ? 9.710 -15.380 10.273 1.00 71.81 88 GLY A C 1
ATOM 691 O O . GLY A 1 88 ? 10.589 -16.241 10.259 1.00 71.81 88 GLY A O 1
ATOM 692 N N . ARG A 1 89 ? 9.257 -14.817 9.145 1.00 65.56 89 ARG A N 1
ATOM 693 C CA . ARG A 1 89 ? 9.712 -15.225 7.805 1.00 65.56 89 ARG A CA 1
ATOM 694 C C . ARG A 1 89 ? 11.210 -14.965 7.574 1.00 65.56 89 ARG A C 1
ATOM 696 O O . ARG A 1 89 ? 11.861 -15.764 6.913 1.00 65.56 89 ARG A O 1
ATOM 703 N N . LYS A 1 90 ? 11.784 -13.889 8.132 1.00 61.56 90 LYS A N 1
ATOM 704 C CA . LYS A 1 90 ? 13.235 -13.609 8.038 1.00 61.56 90 LYS A CA 1
ATOM 705 C C . LYS A 1 90 ? 14.089 -14.575 8.865 1.00 61.56 90 LYS A C 1
ATOM 707 O O . LYS A 1 90 ? 15.248 -14.791 8.522 1.00 61.56 90 LYS A O 1
ATOM 712 N N . ARG A 1 91 ? 13.537 -15.132 9.947 1.00 56.88 91 ARG A N 1
ATOM 713 C CA . ARG A 1 91 ? 14.241 -16.073 10.829 1.00 56.88 91 ARG A CA 1
ATOM 714 C C . ARG A 1 91 ? 14.337 -17.471 10.211 1.00 56.88 91 ARG A C 1
ATOM 716 O O . ARG A 1 91 ? 15.413 -18.045 10.231 1.00 56.88 91 ARG A O 1
ATOM 723 N N . ALA A 1 92 ? 13.270 -17.941 9.564 1.00 57.72 92 ALA A N 1
ATOM 724 C CA . ALA A 1 92 ? 13.213 -19.256 8.914 1.00 57.72 92 ALA A CA 1
ATOM 725 C C . ALA A 1 92 ? 14.124 -19.423 7.675 1.00 57.72 92 ALA A C 1
ATOM 727 O O . ALA A 1 92 ? 14.283 -20.529 7.186 1.00 57.72 92 ALA A O 1
ATOM 728 N N . VAL A 1 93 ? 14.693 -18.338 7.136 1.00 54.94 93 VAL A N 1
ATOM 729 C CA . VAL A 1 93 ? 15.599 -18.369 5.963 1.00 54.94 93 VAL A CA 1
ATOM 730 C C . VAL A 1 93 ? 17.081 -18.371 6.384 1.00 54.94 93 VAL A C 1
ATOM 732 O O . VAL A 1 93 ? 17.968 -18.459 5.542 1.00 54.94 93 VAL A O 1
ATOM 735 N N . ARG A 1 94 ? 17.370 -18.227 7.684 1.00 50.91 94 ARG A N 1
ATOM 736 C CA . ARG A 1 94 ? 18.735 -18.176 8.240 1.00 50.91 94 ARG A CA 1
ATOM 737 C C . ARG A 1 94 ? 19.140 -19.438 9.013 1.00 50.91 94 ARG A C 1
ATOM 739 O O . ARG A 1 94 ? 20.242 -19.456 9.555 1.00 50.91 94 ARG A O 1
ATOM 746 N N . GLU A 1 95 ? 18.267 -20.438 9.062 1.00 43.53 95 GLU A N 1
ATOM 747 C CA . GLU A 1 95 ? 18.535 -21.796 9.557 1.00 43.53 95 GLU A CA 1
ATOM 748 C C . GLU A 1 95 ? 18.650 -22.748 8.363 1.00 43.53 95 GLU A C 1
ATOM 750 O O . GLU A 1 95 ? 19.517 -23.647 8.424 1.00 43.53 95 GLU A O 1
#

pLDDT: mean 83.11, std 13.43, range [43.53, 96.62]

Foldseek 3Di:
DDDPDDDDDDDDDDDDDDDPVVVVVLVVPQVPHDSVVSVVVVVVCVVVCHVVNVVCVVCVVVLVPDDPVVNVVVVVVVVVVVVVVVVVVVVVVVD

Radius of gyration: 20.69 Å; chains: 1; bounding box: 38×40×63 Å

Secondary structure (DSSP, 8-state):
-----PPPPPPP----PPPHHHHHHHHHHHTTS-HHHHHHHHHHHHHTT-HHHHHHHHHHHHHTTS-HHHHHHHHHHHHHHHHHHHHHHHHTT--

Organism: NCBI:txid1963359

Sequence (95 aa):
MPKLRNPKPKPKEFRLRLSPELMAIIDDARGEKSVNRQINDWLWSKAQGDSADRIADALRPALASLTDDELELFTANTVAAIEILARGRKRAVRE